Protein AF-A0A561E7D9-F1 (afdb_monomer)

Organism: NCBI:txid657409

Secondary structure (DSSP, 8-state):
-HHHHHHHHHHHHHHHHHHHHHHHHHHHHHHHTT-HHHHHHHHHHHHHHHHHHHHHHHHHHHHHHHHH--HHHHHHHHHHIIIIIHHHHTTTS------TT----HHHHHHHTT--HHHHHHHHHHHTHHHHHHHHHHHHHHHHHHHHHHH-

Mean predicted aligned error: 8.53 Å

Structure (mmCIF, N/CA/C/O backbone):
data_AF-A0A561E7D9-F1
#
_entry.id   AF-A0A561E7D9-F1
#
loop_
_atom_site.group_PDB
_atom_site.id
_atom_site.type_symbol
_atom_site.label_atom_id
_atom_site.label_alt_id
_atom_site.label_comp_id
_atom_site.label_asym_id
_atom_site.label_entity_id
_atom_site.label_seq_id
_atom_site.pdbx_PDB_ins_code
_atom_site.Cartn_x
_atom_site.Cartn_y
_atom_site.Cartn_z
_atom_site.occupancy
_atom_site.B_iso_or_equiv
_atom_site.auth_seq_id
_atom_site.auth_comp_id
_atom_site.auth_asym_id
_atom_site.auth_atom_id
_atom_site.pdbx_PDB_model_num
ATOM 1 N N . MET A 1 1 ? 13.854 -24.359 -15.416 1.00 62.78 1 MET A N 1
ATOM 2 C CA . MET A 1 1 ? 14.518 -23.421 -14.476 1.00 62.78 1 MET A CA 1
ATOM 3 C C . MET A 1 1 ? 13.699 -22.150 -14.222 1.00 62.78 1 MET A C 1
ATOM 5 O O . MET A 1 1 ? 13.424 -21.857 -13.067 1.00 62.78 1 MET A O 1
ATOM 9 N N . LEU A 1 2 ? 13.223 -21.450 -15.263 1.00 64.12 2 LEU A N 1
ATOM 10 C CA . LEU A 1 2 ? 12.367 -20.252 -15.142 1.00 64.12 2 LEU A CA 1
ATOM 11 C C . LEU A 1 2 ? 11.085 -20.460 -14.314 1.00 64.12 2 LEU A C 1
ATOM 13 O O . LEU A 1 2 ? 10.804 -19.670 -13.421 1.00 64.12 2 LEU A O 1
ATOM 17 N N . ILE A 1 3 ? 10.348 -21.552 -14.543 1.00 70.44 3 ILE A N 1
ATOM 18 C CA . ILE A 1 3 ? 9.112 -21.855 -13.794 1.00 70.44 3 ILE A CA 1
ATOM 19 C C . ILE A 1 3 ? 9.394 -22.005 -12.290 1.00 70.44 3 ILE A C 1
ATOM 21 O O . ILE A 1 3 ? 8.664 -21.459 -11.470 1.00 70.44 3 ILE A O 1
ATOM 25 N N . ALA A 1 4 ? 10.486 -22.680 -11.917 1.00 71.00 4 ALA A N 1
ATOM 26 C CA . ALA A 1 4 ? 10.872 -22.856 -10.518 1.00 71.00 4 ALA A CA 1
ATOM 27 C C . ALA A 1 4 ? 11.237 -21.520 -9.846 1.00 71.00 4 ALA A C 1
ATOM 29 O O . ALA A 1 4 ? 10.838 -21.286 -8.709 1.00 71.00 4 ALA A O 1
ATOM 30 N N . LEU A 1 5 ? 11.921 -20.620 -10.562 1.00 69.25 5 LEU A N 1
ATOM 31 C CA . LEU A 1 5 ? 12.227 -19.268 -10.081 1.00 69.25 5 LEU A CA 1
ATOM 32 C C . LEU A 1 5 ? 10.964 -18.415 -9.906 1.00 69.25 5 LEU A C 1
ATOM 34 O O . LEU A 1 5 ? 10.828 -17.729 -8.896 1.00 69.25 5 LEU A O 1
ATOM 38 N N . VAL A 1 6 ? 10.014 -18.494 -10.842 1.00 68.31 6 VAL A N 1
ATOM 39 C CA . VAL A 1 6 ? 8.726 -17.788 -10.743 1.00 68.31 6 VAL A CA 1
ATOM 40 C C . VAL A 1 6 ? 7.910 -18.308 -9.559 1.00 68.31 6 VAL A C 1
ATOM 42 O O . VAL A 1 6 ? 7.394 -17.515 -8.774 1.00 68.31 6 VAL A O 1
ATOM 45 N N . VAL A 1 7 ? 7.830 -19.629 -9.382 1.00 71.56 7 VAL A N 1
ATOM 46 C CA . VAL A 1 7 ? 7.114 -20.251 -8.258 1.00 71.56 7 VAL A CA 1
ATOM 47 C C . VAL A 1 7 ? 7.778 -19.904 -6.924 1.00 71.56 7 VAL A C 1
ATOM 49 O O . VAL A 1 7 ? 7.082 -19.517 -5.986 1.00 71.56 7 VAL A O 1
ATOM 52 N N . ALA A 1 8 ? 9.109 -19.970 -6.836 1.00 69.00 8 ALA A N 1
ATOM 53 C CA . ALA A 1 8 ? 9.853 -19.595 -5.636 1.00 69.00 8 ALA A CA 1
ATOM 54 C C . ALA A 1 8 ? 9.688 -18.103 -5.303 1.00 69.00 8 ALA A C 1
ATOM 56 O O . ALA A 1 8 ? 9.422 -17.756 -4.152 1.00 69.00 8 ALA A O 1
ATOM 57 N N . GLY A 1 9 ? 9.762 -17.225 -6.308 1.00 68.69 9 GLY A N 1
ATOM 58 C CA . GLY A 1 9 ? 9.524 -15.791 -6.153 1.00 68.69 9 GLY A CA 1
ATOM 59 C C . GLY A 1 9 ? 8.099 -15.485 -5.694 1.00 68.69 9 GLY A C 1
ATOM 60 O O . GLY A 1 9 ? 7.904 -14.714 -4.755 1.00 68.69 9 GLY A O 1
ATOM 61 N N . ALA A 1 10 ? 7.097 -16.147 -6.278 1.00 68.25 10 ALA A N 1
ATOM 62 C CA . ALA A 1 10 ? 5.700 -16.005 -5.877 1.00 68.25 10 ALA A CA 1
ATOM 63 C C . ALA A 1 10 ? 5.453 -16.510 -4.445 1.00 68.25 10 ALA A C 1
ATOM 65 O O . ALA A 1 10 ? 4.771 -15.844 -3.662 1.00 68.25 10 ALA A O 1
ATOM 66 N N . ALA A 1 11 ? 6.036 -17.654 -4.073 1.00 71.31 11 ALA A N 1
ATOM 67 C CA . ALA A 1 11 ? 5.939 -18.214 -2.728 1.00 71.31 11 ALA A CA 1
ATOM 68 C C . ALA A 1 11 ? 6.624 -17.316 -1.686 1.00 71.31 11 ALA A C 1
ATOM 70 O O . ALA A 1 11 ? 6.051 -17.053 -0.623 1.00 71.31 11 ALA A O 1
ATOM 71 N N . TRP A 1 12 ? 7.808 -16.786 -2.004 1.00 74.75 12 TRP A N 1
ATOM 72 C CA . TRP A 1 12 ? 8.525 -15.843 -1.150 1.00 74.75 12 TRP A CA 1
ATOM 73 C C . TRP A 1 12 ? 7.754 -14.532 -0.991 1.00 74.75 12 TRP A C 1
ATOM 75 O O . TRP A 1 12 ? 7.529 -14.093 0.136 1.00 74.75 12 TRP A O 1
ATOM 85 N N . ALA A 1 13 ? 7.258 -13.950 -2.087 1.00 65.88 13 ALA A N 1
ATOM 86 C CA . ALA A 1 13 ? 6.438 -12.741 -2.057 1.00 65.88 13 ALA A CA 1
ATOM 87 C C . ALA A 1 13 ? 5.163 -12.952 -1.228 1.00 65.88 13 ALA A C 1
ATOM 89 O O . ALA A 1 13 ? 4.776 -12.098 -0.428 1.00 65.88 13 ALA A O 1
ATOM 90 N N . TRP A 1 14 ? 4.529 -14.121 -1.347 1.00 73.56 14 TRP A N 1
ATOM 91 C CA . TRP A 1 14 ? 3.369 -14.485 -0.540 1.00 73.56 14 TRP A CA 1
ATOM 92 C C . TRP A 1 14 ? 3.700 -14.625 0.952 1.00 73.56 14 TRP A C 1
ATOM 94 O O . TRP A 1 14 ? 2.951 -14.131 1.806 1.00 73.56 14 TRP A O 1
ATOM 104 N N . TRP A 1 15 ? 4.824 -15.258 1.283 1.00 74.81 15 TRP A N 1
ATOM 105 C CA . TRP A 1 15 ? 5.297 -15.398 2.658 1.00 74.81 15 TRP A CA 1
ATOM 106 C C . TRP A 1 15 ? 5.670 -14.044 3.279 1.00 74.81 15 TRP A C 1
ATOM 108 O O . TRP A 1 15 ? 5.186 -13.708 4.367 1.00 74.81 15 TRP A O 1
ATOM 118 N N . ALA A 1 16 ? 6.454 -13.232 2.567 1.00 67.81 16 ALA A N 1
ATOM 119 C CA . ALA A 1 16 ? 6.852 -11.888 2.976 1.00 67.81 16 ALA A CA 1
ATOM 120 C C . ALA A 1 16 ? 5.616 -11.008 3.204 1.00 67.81 16 ALA A C 1
ATOM 122 O O . ALA A 1 16 ? 5.483 -10.378 4.258 1.00 67.81 16 ALA A O 1
ATOM 123 N N . ARG A 1 17 ? 4.637 -11.081 2.293 1.00 71.44 17 ARG A N 1
ATOM 124 C CA . ARG A 1 17 ? 3.331 -10.427 2.426 1.00 71.44 17 ARG A CA 1
ATOM 125 C C . ARG A 1 17 ? 2.599 -10.854 3.694 1.00 71.44 17 ARG A C 1
ATOM 127 O O . ARG A 1 17 ? 2.135 -9.994 4.441 1.00 71.44 17 ARG A O 1
ATOM 134 N N . ARG A 1 18 ? 2.492 -12.158 3.981 1.00 71.44 18 ARG A N 1
ATOM 135 C CA . ARG A 1 18 ? 1.834 -12.647 5.211 1.00 71.44 18 ARG A CA 1
ATOM 136 C C . ARG A 1 18 ? 2.516 -12.117 6.474 1.00 71.44 18 ARG A C 1
ATOM 138 O O . ARG A 1 18 ? 1.828 -11.756 7.432 1.00 71.44 18 ARG A O 1
ATOM 145 N N . ARG A 1 19 ? 3.850 -12.062 6.487 1.00 75.25 19 ARG A N 1
ATOM 146 C CA . ARG A 1 19 ? 4.632 -11.580 7.634 1.00 75.25 19 ARG A CA 1
ATOM 147 C C . ARG A 1 19 ? 4.483 -10.070 7.832 1.00 75.25 19 ARG A C 1
ATOM 149 O O . ARG A 1 19 ? 4.253 -9.631 8.960 1.00 75.25 19 ARG A O 1
ATOM 156 N N . MET A 1 20 ? 4.551 -9.293 6.751 1.00 74.88 20 MET A N 1
ATOM 157 C CA . MET A 1 20 ? 4.339 -7.843 6.773 1.00 74.88 20 MET A CA 1
ATOM 158 C C . MET A 1 20 ? 2.925 -7.487 7.230 1.00 74.88 20 MET A C 1
ATOM 160 O O . MET A 1 20 ? 2.779 -6.655 8.118 1.00 74.88 20 MET A O 1
ATOM 164 N N . GLN A 1 21 ? 1.900 -8.185 6.728 1.00 73.81 21 GLN A N 1
ATOM 165 C CA . GLN A 1 21 ? 0.506 -7.964 7.123 1.00 73.81 21 GLN A CA 1
ATOM 166 C C . GLN A 1 21 ? 0.300 -8.066 8.635 1.00 73.81 21 GLN A C 1
ATOM 168 O O . GLN A 1 21 ? -0.292 -7.174 9.237 1.00 73.81 21 GLN A O 1
ATOM 173 N N . LYS A 1 22 ? 0.810 -9.128 9.271 1.00 74.94 22 LYS A N 1
ATOM 174 C CA . LYS A 1 22 ? 0.682 -9.296 10.727 1.00 74.94 22 LYS A CA 1
ATOM 175 C C . LYS A 1 22 ? 1.391 -8.180 11.495 1.00 74.94 22 LYS A C 1
ATOM 177 O O . LYS A 1 22 ? 0.812 -7.615 12.416 1.00 74.94 22 LYS A O 1
ATOM 182 N N . ARG A 1 23 ? 2.628 -7.848 11.106 1.00 81.81 23 ARG A N 1
ATOM 183 C CA . ARG A 1 23 ? 3.425 -6.799 11.766 1.00 81.81 23 ARG A CA 1
ATOM 184 C C . ARG A 1 23 ? 2.787 -5.421 11.622 1.00 81.81 23 ARG A C 1
ATOM 186 O O . ARG A 1 23 ? 2.707 -4.695 12.605 1.00 81.81 23 ARG A O 1
ATOM 193 N N . GLN A 1 24 ? 2.310 -5.091 10.426 1.00 79.56 24 GLN A N 1
ATOM 194 C CA . GLN A 1 24 ? 1.673 -3.815 10.132 1.00 79.56 24 GLN A CA 1
ATOM 195 C C . GLN A 1 24 ? 0.351 -3.668 10.884 1.00 79.56 24 GLN A C 1
ATOM 197 O O . GLN A 1 24 ? 0.132 -2.637 11.505 1.00 79.56 24 GLN A O 1
ATOM 202 N N . LEU A 1 25 ? -0.502 -4.697 10.888 1.00 78.50 25 LEU A N 1
ATOM 203 C CA . LEU A 1 25 ? -1.751 -4.674 11.652 1.00 78.50 25 LEU A CA 1
ATOM 204 C C . LEU A 1 25 ? -1.477 -4.523 13.152 1.00 78.50 25 LEU A C 1
ATOM 206 O O . LEU A 1 25 ? -2.062 -3.657 13.790 1.00 78.50 25 LEU A O 1
ATOM 210 N N . ALA A 1 26 ? -0.533 -5.290 13.702 1.00 83.06 26 ALA A N 1
ATOM 211 C CA . ALA A 1 26 ? -0.148 -5.172 15.106 1.00 83.06 26 ALA A CA 1
ATOM 212 C C . ALA A 1 26 ? 0.467 -3.803 15.442 1.00 83.06 26 ALA A C 1
ATOM 214 O O . ALA A 1 26 ? 0.303 -3.306 16.554 1.00 83.06 26 ALA A O 1
ATOM 215 N N . TRP A 1 27 ? 1.204 -3.189 14.514 1.00 86.31 27 TRP A N 1
ATOM 216 C CA . TRP A 1 27 ? 1.724 -1.834 14.685 1.00 86.31 27 TRP A CA 1
ATOM 217 C C . TRP A 1 27 ? 0.603 -0.792 14.632 1.00 86.31 27 TRP A C 1
ATOM 219 O O . TRP A 1 27 ? 0.523 0.027 15.537 1.00 86.31 27 TRP A O 1
ATOM 229 N N . LEU A 1 28 ? -0.307 -0.869 13.653 1.00 82.69 28 LEU A N 1
ATOM 230 C CA . LEU A 1 28 ? -1.452 0.040 13.524 1.00 82.69 28 LEU A CA 1
ATOM 231 C C . LEU A 1 28 ? -2.367 -0.022 14.748 1.00 82.69 28 LEU A C 1
ATOM 233 O O . LEU A 1 28 ? -2.769 1.018 15.254 1.00 82.69 28 LEU A O 1
ATOM 237 N N . VAL A 1 29 ? -2.658 -1.224 15.251 1.00 83.88 29 VAL A N 1
ATOM 238 C CA . VAL A 1 29 ? -3.477 -1.414 16.457 1.00 83.88 29 VAL A CA 1
ATOM 239 C C . VAL A 1 29 ? -2.786 -0.817 17.686 1.00 83.88 29 VAL A C 1
ATOM 241 O O . VAL A 1 29 ? -3.412 -0.068 18.431 1.00 83.88 29 VAL A O 1
ATOM 244 N N . ARG A 1 30 ? -1.481 -1.064 17.869 1.00 87.25 30 ARG A N 1
ATOM 245 C CA . ARG A 1 30 ? -0.711 -0.469 18.976 1.00 87.25 30 ARG A CA 1
ATOM 246 C C . ARG A 1 30 ? -0.624 1.054 18.877 1.00 87.25 30 ARG A C 1
ATOM 248 O O . ARG A 1 30 ? -0.789 1.732 19.883 1.00 87.25 30 ARG A O 1
ATOM 255 N N . ALA A 1 31 ? -0.396 1.587 17.680 1.00 85.69 31 ALA A N 1
ATOM 256 C CA . ALA A 1 31 ? -0.272 3.021 17.443 1.00 85.69 31 ALA A CA 1
ATOM 257 C C . ALA A 1 31 ? -1.622 3.753 17.581 1.00 85.69 31 ALA A C 1
ATOM 259 O O . ALA A 1 31 ? -1.670 4.884 18.062 1.00 85.69 31 ALA A O 1
ATOM 260 N N . ALA A 1 32 ? -2.730 3.103 17.207 1.00 84.12 32 ALA A N 1
ATOM 261 C CA . ALA A 1 32 ? -4.081 3.620 17.413 1.00 84.12 32 ALA A CA 1
ATOM 262 C C . ALA A 1 32 ? -4.479 3.652 18.900 1.00 84.12 32 ALA A C 1
ATOM 264 O O . ALA A 1 32 ? -5.204 4.556 19.333 1.00 84.12 32 ALA A O 1
ATOM 265 N N . GLY A 1 33 ? -4.012 2.669 19.679 1.00 85.69 33 GLY A N 1
ATOM 266 C CA . GLY A 1 33 ? -4.412 2.477 21.069 1.00 85.69 33 GLY A CA 1
ATOM 267 C C . GLY A 1 33 ? -5.922 2.249 21.181 1.00 85.69 33 GLY A C 1
ATOM 268 O O . GLY A 1 33 ? -6.498 1.454 20.441 1.00 85.69 33 GLY A O 1
ATOM 269 N N . ALA A 1 34 ? -6.580 2.980 22.085 1.00 84.31 34 ALA A N 1
ATOM 270 C CA . ALA A 1 34 ? -8.027 2.891 22.304 1.00 84.31 34 ALA A CA 1
ATOM 271 C C . ALA A 1 34 ? -8.865 3.890 21.476 1.00 84.31 34 ALA A C 1
ATOM 273 O O . ALA A 1 34 ? -10.079 3.953 21.661 1.00 84.31 34 ALA A O 1
ATOM 274 N N . SER A 1 35 ? -8.249 4.695 20.597 1.00 90.50 35 SER A N 1
ATOM 275 C CA . SER A 1 35 ? -8.932 5.786 19.887 1.00 90.50 35 SER A CA 1
ATOM 276 C C . SER A 1 35 ? -9.128 5.481 18.402 1.00 90.50 35 SER A C 1
ATOM 278 O O . SER A 1 35 ? -8.176 5.448 17.618 1.00 90.50 35 SER A O 1
ATOM 280 N N . ALA A 1 36 ? -10.392 5.353 17.992 1.00 87.12 36 ALA A N 1
ATOM 281 C CA . ALA A 1 36 ? -10.779 5.153 16.597 1.00 87.12 36 ALA A CA 1
ATOM 282 C C . ALA A 1 36 ? -10.291 6.291 15.678 1.00 87.12 36 ALA A C 1
ATOM 284 O O . ALA A 1 36 ? -9.804 6.040 14.574 1.00 87.12 36 ALA A O 1
ATOM 285 N N . ARG A 1 37 ? -10.339 7.545 16.156 1.00 88.38 37 ARG A N 1
ATOM 286 C CA . ARG A 1 37 ? -9.856 8.720 15.411 1.00 88.38 37 ARG A CA 1
ATOM 287 C C . ARG A 1 37 ? -8.349 8.653 15.160 1.00 88.38 37 ARG A C 1
ATOM 289 O O . ARG A 1 37 ? -7.921 8.878 14.030 1.00 88.38 37 ARG A O 1
ATOM 296 N N . ARG A 1 38 ? -7.547 8.302 16.176 1.00 86.75 38 ARG A N 1
ATOM 297 C CA . ARG A 1 38 ? -6.097 8.094 15.996 1.00 86.75 38 ARG A CA 1
ATOM 298 C C . ARG A 1 38 ? -5.816 6.965 15.014 1.00 86.75 38 ARG A C 1
ATOM 300 O O . ARG A 1 38 ? -4.988 7.149 14.128 1.00 86.75 38 ARG A O 1
ATOM 307 N N . GLY A 1 39 ? -6.531 5.844 15.121 1.00 83.94 39 GLY A N 1
ATOM 308 C CA . GLY A 1 39 ? -6.391 4.727 14.186 1.00 83.94 39 GLY A CA 1
ATOM 309 C C . GLY A 1 39 ? -6.642 5.130 12.734 1.00 83.94 39 GLY A C 1
ATOM 310 O O . GLY A 1 39 ? -5.839 4.799 11.861 1.00 83.94 39 GLY A O 1
ATOM 311 N N . ALA A 1 40 ? -7.695 5.910 12.475 1.00 86.12 40 ALA A N 1
ATOM 312 C CA . ALA A 1 40 ? -7.981 6.437 11.142 1.00 86.12 40 ALA A CA 1
ATOM 313 C C . ALA A 1 40 ? -6.872 7.373 10.626 1.00 86.12 40 ALA A C 1
ATOM 315 O O . ALA A 1 40 ? -6.401 7.193 9.504 1.00 86.12 40 ALA A O 1
ATOM 316 N N . ILE A 1 41 ? -6.414 8.326 11.448 1.00 89.38 41 ILE A N 1
ATOM 317 C CA . ILE A 1 41 ? -5.375 9.300 11.067 1.00 89.38 41 ILE A CA 1
ATOM 318 C C . ILE A 1 41 ? -4.048 8.598 10.763 1.00 89.38 41 ILE A C 1
ATOM 320 O O . ILE A 1 41 ? -3.471 8.816 9.704 1.00 89.38 41 ILE A O 1
ATOM 324 N N . ILE A 1 42 ? -3.581 7.719 11.652 1.00 88.69 42 ILE A N 1
ATOM 325 C CA . ILE A 1 42 ? -2.304 7.005 11.485 1.00 88.69 42 ILE A CA 1
ATOM 326 C C . ILE A 1 42 ? -2.347 6.115 10.240 1.00 88.69 42 ILE A C 1
ATOM 328 O O . ILE A 1 42 ? -1.377 6.037 9.483 1.00 88.69 42 ILE A O 1
ATOM 332 N N . THR A 1 43 ? -3.489 5.473 9.992 1.00 87.75 43 THR A N 1
ATOM 333 C CA . THR A 1 43 ? -3.702 4.677 8.781 1.00 87.75 43 THR A CA 1
ATOM 334 C C . THR A 1 43 ? -3.615 5.541 7.529 1.00 87.75 43 THR A C 1
ATOM 336 O O . THR A 1 43 ? -2.867 5.201 6.618 1.00 87.75 43 THR A O 1
ATOM 339 N N . ALA A 1 44 ? -4.328 6.669 7.495 1.00 87.56 44 ALA A N 1
ATOM 340 C CA . ALA A 1 44 ? -4.300 7.578 6.356 1.00 87.56 44 ALA A CA 1
ATOM 341 C C . ALA A 1 44 ? -2.893 8.145 6.121 1.00 87.56 44 ALA A C 1
ATOM 343 O O . ALA A 1 44 ? -2.397 8.083 5.004 1.00 87.56 44 ALA A O 1
ATOM 344 N N . MET A 1 45 ? -2.211 8.621 7.167 1.00 88.88 45 MET A N 1
ATOM 345 C CA . MET A 1 45 ? -0.857 9.172 7.052 1.00 88.88 45 MET A CA 1
ATOM 346 C C . MET A 1 45 ? 0.150 8.135 6.554 1.00 88.88 45 MET A C 1
ATOM 348 O O . MET A 1 45 ? 0.911 8.420 5.634 1.00 88.88 45 MET A O 1
ATOM 352 N N . SER A 1 46 ? 0.149 6.929 7.131 1.00 88.19 46 SER A N 1
ATOM 353 C CA . SER A 1 46 ? 1.088 5.873 6.730 1.00 88.19 46 SER A CA 1
ATOM 354 C C . SER A 1 46 ? 0.857 5.409 5.291 1.00 88.19 46 SER A C 1
ATO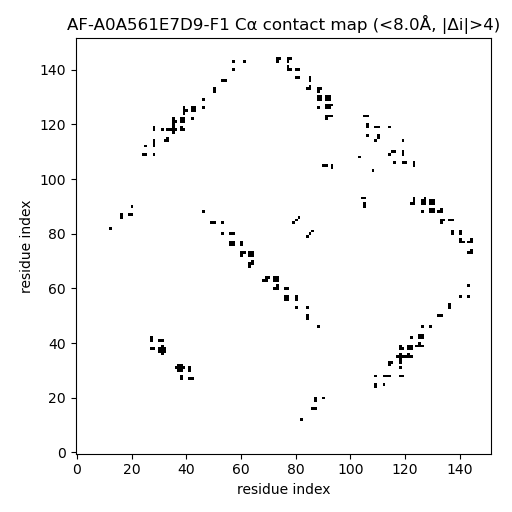M 356 O O . SER A 1 46 ? 1.818 5.244 4.541 1.00 88.19 46 SER A O 1
ATOM 358 N N . GLN A 1 47 ? -0.403 5.259 4.875 1.00 87.94 47 GLN A N 1
ATOM 359 C CA . GLN A 1 47 ? -0.747 4.879 3.506 1.00 87.94 47 GLN A CA 1
ATOM 360 C C . GLN A 1 47 ? -0.463 5.997 2.495 1.00 87.94 47 GLN A C 1
ATOM 362 O O . GLN A 1 47 ? 0.069 5.712 1.423 1.00 87.94 47 GLN A O 1
ATOM 367 N N . SER A 1 48 ? -0.736 7.260 2.837 1.00 88.44 48 SER A N 1
ATOM 368 C CA . SER A 1 48 ? -0.381 8.416 2.005 1.00 88.44 48 SER A CA 1
ATOM 369 C C . SER A 1 48 ? 1.127 8.552 1.840 1.00 88.44 48 SER A C 1
ATOM 371 O O . SER A 1 48 ? 1.599 8.744 0.724 1.00 88.44 48 SER A O 1
ATOM 373 N N . LEU A 1 49 ? 1.895 8.393 2.921 1.00 89.62 49 LEU A N 1
ATOM 374 C CA . LEU A 1 49 ? 3.355 8.426 2.864 1.00 89.62 49 LEU A CA 1
ATOM 375 C C . LEU A 1 49 ? 3.899 7.291 1.990 1.00 89.62 49 LEU A C 1
ATOM 377 O O . LEU A 1 49 ? 4.746 7.528 1.134 1.00 89.62 49 LEU A O 1
ATOM 381 N N . ALA A 1 50 ? 3.386 6.070 2.157 1.00 86.38 50 ALA A N 1
ATOM 382 C CA . ALA A 1 50 ? 3.783 4.939 1.325 1.00 86.38 50 ALA A CA 1
ATOM 383 C C . ALA A 1 50 ? 3.432 5.162 -0.157 1.00 86.38 50 ALA A C 1
ATOM 385 O O . ALA A 1 50 ? 4.240 4.844 -1.026 1.00 86.38 50 ALA A O 1
ATOM 386 N N . ALA A 1 51 ? 2.255 5.732 -0.443 1.00 86.75 51 ALA A N 1
ATOM 387 C CA . ALA A 1 51 ? 1.836 6.075 -1.801 1.00 86.75 51 ALA A CA 1
ATOM 388 C C . ALA A 1 51 ? 2.760 7.129 -2.417 1.00 86.75 51 ALA A C 1
ATOM 390 O O . ALA A 1 51 ? 3.222 6.961 -3.542 1.00 86.75 51 ALA A O 1
ATOM 391 N N . PHE A 1 52 ? 3.078 8.176 -1.656 1.00 91.69 52 PHE A N 1
ATOM 392 C CA . PHE A 1 52 ? 3.997 9.226 -2.073 1.00 91.69 52 PHE A CA 1
ATOM 393 C C . PHE A 1 52 ? 5.383 8.661 -2.398 1.00 91.69 52 PHE A C 1
ATOM 395 O O . PHE A 1 52 ? 5.900 8.903 -3.484 1.00 91.69 52 PHE A O 1
ATOM 402 N N . VAL A 1 53 ? 5.949 7.831 -1.514 1.00 89.06 53 VAL A N 1
ATOM 403 C CA . VAL A 1 53 ? 7.242 7.172 -1.760 1.00 89.06 53 VAL A CA 1
ATOM 404 C C . VAL A 1 53 ? 7.184 6.296 -3.013 1.00 89.06 53 VAL A C 1
ATOM 406 O O . VAL A 1 53 ? 8.099 6.351 -3.827 1.00 89.06 53 VAL A O 1
ATOM 409 N N . ALA A 1 54 ? 6.113 5.523 -3.213 1.00 86.69 54 ALA A N 1
ATOM 410 C CA . ALA A 1 54 ? 5.962 4.691 -4.406 1.00 86.69 54 ALA A CA 1
ATOM 411 C C . ALA A 1 54 ? 5.938 5.524 -5.699 1.00 86.69 54 ALA A C 1
ATOM 413 O O . ALA A 1 54 ? 6.605 5.167 -6.668 1.00 86.69 54 ALA A O 1
ATOM 414 N N . VAL A 1 55 ? 5.220 6.652 -5.702 1.00 89.44 55 VAL A N 1
ATOM 415 C CA . VAL A 1 55 ? 5.185 7.581 -6.841 1.00 89.44 55 VAL A CA 1
ATOM 416 C C . VAL A 1 55 ? 6.562 8.192 -7.093 1.00 89.44 55 VAL A C 1
ATOM 418 O O . VAL A 1 55 ? 7.003 8.206 -8.237 1.00 89.44 55 VAL A O 1
ATOM 421 N N . VAL A 1 56 ? 7.269 8.634 -6.048 1.00 90.06 56 VAL A N 1
ATOM 422 C CA . VAL A 1 56 ? 8.632 9.179 -6.170 1.00 90.06 56 VAL A CA 1
ATOM 423 C C . VAL A 1 56 ? 9.591 8.139 -6.746 1.00 90.06 56 VAL A C 1
ATOM 425 O O . VAL A 1 56 ? 10.362 8.460 -7.643 1.00 90.06 56 VAL A O 1
ATOM 428 N N . VAL A 1 57 ? 9.517 6.885 -6.292 1.00 88.81 57 VAL A N 1
ATOM 429 C CA . VAL A 1 57 ? 10.349 5.792 -6.819 1.00 88.81 57 VAL A CA 1
ATOM 430 C C . VAL A 1 57 ? 10.052 5.526 -8.296 1.00 88.81 57 VAL A C 1
ATOM 432 O O . VAL A 1 57 ? 10.986 5.366 -9.081 1.00 88.81 57 VAL A O 1
ATOM 435 N N . LEU A 1 58 ? 8.777 5.511 -8.700 1.00 86.69 58 LEU A N 1
ATOM 436 C CA . LEU A 1 58 ? 8.408 5.355 -10.110 1.00 86.69 58 LEU A CA 1
ATOM 437 C C . LEU A 1 58 ? 8.877 6.545 -10.955 1.00 86.69 58 LEU A C 1
ATOM 439 O O . LEU A 1 58 ? 9.488 6.334 -11.999 1.00 86.69 58 LEU A O 1
ATOM 443 N N . ALA A 1 59 ? 8.665 7.778 -10.495 1.00 87.25 59 ALA A N 1
ATOM 444 C CA . ALA A 1 59 ? 9.124 8.980 -11.188 1.00 87.25 59 ALA A CA 1
ATOM 445 C C . ALA A 1 59 ? 10.653 8.992 -11.342 1.00 87.25 59 ALA A C 1
ATOM 447 O O . ALA A 1 59 ? 11.165 9.240 -12.430 1.00 87.25 59 ALA A O 1
ATOM 448 N N . PHE A 1 60 ? 11.380 8.634 -10.281 1.00 86.00 60 PHE A N 1
ATOM 449 C CA . PHE A 1 60 ? 12.832 8.492 -10.312 1.00 86.00 60 PHE A CA 1
ATOM 450 C C . PHE A 1 60 ? 13.274 7.405 -11.296 1.00 86.00 60 PHE A C 1
ATOM 452 O O . PHE A 1 60 ? 14.236 7.602 -12.031 1.00 86.00 60 PHE A O 1
ATOM 459 N N . SER A 1 61 ? 12.548 6.284 -11.373 1.00 82.69 61 SER A N 1
ATOM 460 C CA . SER A 1 61 ? 12.861 5.211 -12.325 1.00 82.69 61 SER A CA 1
ATOM 461 C C . SER A 1 61 ? 12.757 5.660 -13.787 1.00 82.69 61 SER A C 1
ATOM 463 O O . SER A 1 61 ? 13.603 5.282 -14.593 1.00 82.69 61 SER A O 1
ATOM 465 N N . VAL A 1 62 ? 11.770 6.504 -14.108 1.00 82.94 62 VAL A N 1
ATOM 466 C CA . VAL A 1 62 ? 11.604 7.093 -15.446 1.00 82.94 62 VAL A CA 1
ATOM 467 C C . VAL A 1 62 ? 12.681 8.145 -15.705 1.00 82.94 62 VAL A C 1
ATOM 469 O O . VAL A 1 62 ? 13.310 8.137 -16.757 1.00 82.94 62 VAL A O 1
ATOM 472 N N . TRP A 1 63 ? 12.953 9.013 -14.727 1.00 84.81 63 TRP A N 1
ATOM 473 C CA . TRP A 1 63 ? 13.978 10.050 -14.850 1.00 84.81 63 TRP A CA 1
ATOM 474 C C . TRP A 1 63 ? 15.381 9.469 -15.080 1.00 84.81 63 TRP A C 1
ATOM 476 O O . TRP A 1 63 ? 16.108 9.951 -15.945 1.00 84.81 63 TRP A O 1
ATOM 486 N N . VAL A 1 64 ? 15.756 8.405 -14.360 1.00 80.56 64 VAL A N 1
ATOM 487 C CA . VAL A 1 64 ? 17.049 7.721 -14.548 1.00 80.56 64 VAL A CA 1
ATOM 488 C C . VAL A 1 64 ? 17.161 7.108 -15.946 1.00 80.56 64 VAL A C 1
ATOM 490 O O . VAL A 1 64 ? 18.231 7.157 -16.556 1.00 80.56 64 VAL A O 1
ATOM 493 N N . GLU A 1 65 ? 16.073 6.543 -16.474 1.00 78.69 65 GLU A N 1
ATOM 494 C CA . GLU A 1 65 ? 16.049 6.024 -17.841 1.00 78.69 65 GLU A CA 1
ATOM 495 C C . GLU A 1 65 ? 16.259 7.147 -18.862 1.00 78.69 65 GLU A C 1
ATOM 497 O O . GLU A 1 65 ? 17.146 7.031 -19.707 1.00 78.69 65 GLU A O 1
ATOM 502 N N . GLU A 1 66 ? 15.497 8.240 -18.774 1.00 79.19 66 GLU A N 1
ATOM 503 C CA . GLU A 1 66 ? 15.584 9.321 -19.761 1.00 79.19 66 GLU A CA 1
ATOM 504 C C . GLU A 1 66 ? 16.912 10.078 -19.694 1.00 79.19 66 GLU A C 1
ATOM 506 O O . GLU A 1 66 ? 17.515 10.362 -20.729 1.00 79.19 66 GLU A O 1
ATOM 511 N N . ALA A 1 67 ? 17.404 10.372 -18.488 1.00 79.88 67 ALA A N 1
ATOM 512 C CA . ALA A 1 67 ? 18.602 11.181 -18.315 1.00 79.88 67 ALA A CA 1
ATOM 513 C C . ALA A 1 67 ? 19.902 10.380 -18.501 1.00 79.88 67 ALA A C 1
ATOM 515 O O . ALA A 1 67 ? 20.887 10.929 -18.983 1.00 79.88 67 ALA A O 1
ATOM 516 N N . HIS A 1 68 ? 19.938 9.106 -18.087 1.00 77.31 68 HIS A N 1
ATOM 517 C CA . HIS A 1 68 ? 21.188 8.330 -18.006 1.00 77.31 68 HIS A CA 1
ATOM 518 C C . HIS A 1 68 ? 21.171 7.048 -18.855 1.00 77.31 68 HIS A C 1
ATOM 520 O O . HIS A 1 68 ? 22.167 6.328 -18.890 1.00 77.31 68 HIS A O 1
ATOM 526 N N . ARG A 1 69 ? 20.058 6.734 -19.541 1.00 69.81 69 ARG A N 1
ATOM 527 C CA . ARG A 1 69 ? 19.861 5.507 -20.345 1.00 69.81 69 ARG A CA 1
ATOM 528 C C . ARG A 1 69 ? 20.118 4.203 -19.576 1.00 69.81 69 ARG A C 1
ATOM 530 O O . ARG A 1 69 ? 20.371 3.158 -20.176 1.00 69.81 69 ARG A O 1
ATOM 537 N N . VAL A 1 70 ? 20.028 4.228 -18.242 1.00 73.88 70 VAL A N 1
ATOM 538 C CA . VAL A 1 70 ? 20.293 3.055 -17.393 1.00 73.88 70 VAL A CA 1
ATOM 539 C C . VAL A 1 70 ? 19.037 2.196 -17.281 1.00 73.88 70 VAL A C 1
ATOM 541 O O . VAL A 1 70 ? 18.325 2.186 -16.276 1.00 73.88 70 VAL A O 1
ATOM 544 N N . PHE A 1 71 ? 18.785 1.431 -18.337 1.00 66.62 71 PHE A N 1
ATOM 545 C CA . PHE A 1 71 ? 17.618 0.559 -18.463 1.00 66.62 71 PHE A CA 1
ATOM 546 C C . PHE A 1 71 ? 17.479 -0.465 -17.329 1.00 66.62 71 PHE A C 1
ATOM 548 O O . PHE A 1 71 ? 16.382 -0.789 -16.866 1.00 66.62 71 PHE A O 1
ATOM 555 N N . TRP A 1 72 ? 18.624 -0.941 -16.843 1.00 70.50 72 TRP A N 1
ATOM 556 C CA . TRP A 1 72 ? 18.722 -1.955 -15.802 1.00 70.50 72 TRP A CA 1
ATOM 557 C C . TRP A 1 72 ? 18.252 -1.483 -14.430 1.00 70.50 72 TRP A C 1
ATOM 559 O O . TRP A 1 72 ? 17.924 -2.329 -13.608 1.00 70.50 72 TRP A O 1
ATOM 569 N N . LEU A 1 73 ? 18.191 -0.172 -14.166 1.00 74.31 73 LEU A N 1
ATOM 570 C CA . LEU A 1 73 ? 17.761 0.346 -12.864 1.00 74.31 73 LEU A CA 1
ATOM 571 C C . LEU A 1 73 ? 16.237 0.489 -12.767 1.00 74.31 73 LEU A C 1
ATOM 573 O O . LEU A 1 73 ? 15.662 0.341 -11.689 1.00 74.31 73 LEU A O 1
ATOM 577 N N . ARG A 1 74 ? 15.562 0.702 -13.901 1.00 75.62 74 ARG A N 1
ATOM 578 C CA . ARG A 1 74 ? 14.106 0.867 -13.958 1.00 75.62 74 ARG A CA 1
ATOM 579 C C . ARG A 1 74 ? 13.355 -0.392 -13.548 1.00 75.62 74 ARG A C 1
ATOM 581 O O . ARG A 1 74 ? 12.435 -0.319 -12.736 1.00 75.62 74 ARG A O 1
ATOM 588 N N . MET A 1 75 ? 13.738 -1.547 -14.102 1.00 76.69 75 MET A N 1
ATOM 589 C CA . MET A 1 75 ? 13.055 -2.814 -13.821 1.00 76.69 75 MET A CA 1
ATOM 590 C C . MET A 1 75 ? 13.082 -3.177 -12.325 1.00 76.69 75 MET A C 1
ATOM 592 O O . MET A 1 75 ? 12.006 -3.408 -11.777 1.00 76.69 75 MET A O 1
ATOM 596 N N . PRO A 1 76 ? 14.233 -3.168 -11.623 1.00 82.38 76 PRO A N 1
ATOM 597 C CA . PRO A 1 76 ? 14.284 -3.393 -10.182 1.00 82.38 76 PRO A CA 1
ATOM 598 C C . PRO A 1 76 ? 13.411 -2.421 -9.391 1.00 82.38 76 PRO A C 1
ATOM 600 O O . PRO A 1 76 ? 12.716 -2.857 -8.479 1.00 82.38 76 PRO A O 1
ATOM 603 N N . LEU A 1 77 ? 13.395 -1.130 -9.745 1.00 81.25 77 LEU A N 1
ATOM 604 C CA . LEU A 1 77 ? 12.591 -0.123 -9.043 1.00 81.25 77 LEU A CA 1
ATOM 605 C C . LEU A 1 77 ? 11.085 -0.352 -9.238 1.00 81.25 77 LEU A C 1
ATOM 607 O O . LEU A 1 77 ? 10.335 -0.364 -8.261 1.00 81.25 77 LEU A O 1
ATOM 611 N N . ALA A 1 78 ? 10.639 -0.612 -10.468 1.00 79.94 78 ALA A N 1
ATOM 612 C CA . ALA A 1 78 ? 9.240 -0.919 -10.758 1.00 79.94 78 ALA A CA 1
ATOM 613 C C . ALA A 1 78 ? 8.797 -2.239 -10.099 1.00 79.94 78 ALA A C 1
ATOM 615 O O . ALA A 1 78 ? 7.737 -2.298 -9.471 1.00 79.94 78 ALA A O 1
ATOM 616 N N . VAL A 1 79 ? 9.635 -3.283 -10.156 1.00 82.06 79 VAL A N 1
ATOM 617 C CA . VAL A 1 79 ? 9.391 -4.559 -9.464 1.00 82.06 79 VAL A CA 1
ATOM 618 C C . VAL A 1 79 ? 9.322 -4.354 -7.955 1.00 82.06 79 VAL A C 1
ATOM 620 O O . VAL A 1 79 ? 8.456 -4.937 -7.309 1.00 82.06 79 VAL A O 1
ATOM 623 N N . LEU A 1 80 ? 10.176 -3.508 -7.380 1.00 83.06 80 LEU A N 1
ATOM 624 C CA . LEU A 1 80 ? 10.178 -3.212 -5.950 1.00 83.06 80 LEU A CA 1
ATOM 625 C C . LEU A 1 80 ? 8.883 -2.515 -5.516 1.00 83.06 80 LEU A C 1
ATOM 627 O O . LEU A 1 80 ? 8.290 -2.902 -4.507 1.00 83.06 80 LEU A O 1
ATOM 631 N N . VAL A 1 81 ? 8.381 -1.560 -6.303 1.00 83.38 81 VAL A N 1
ATOM 632 C CA . VAL A 1 81 ? 7.074 -0.928 -6.054 1.00 83.38 81 VAL A CA 1
ATOM 633 C C . VAL A 1 81 ? 5.946 -1.963 -6.125 1.00 83.38 81 VAL A C 1
ATOM 635 O O . VAL A 1 81 ? 5.115 -2.032 -5.215 1.00 83.38 81 VAL A O 1
ATOM 638 N N . ILE A 1 82 ? 5.942 -2.830 -7.141 1.00 79.81 82 ILE A N 1
ATOM 639 C CA . ILE A 1 82 ? 4.941 -3.89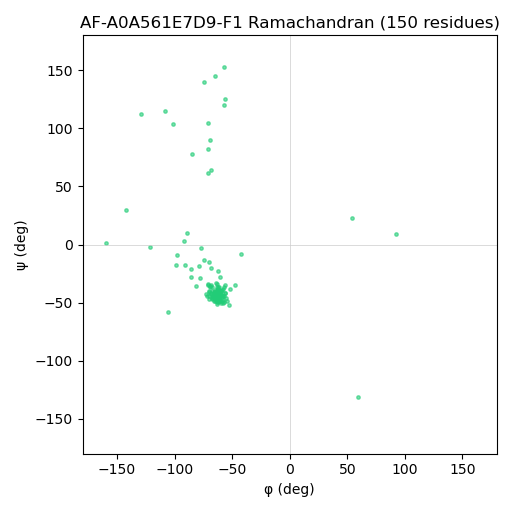9 -7.280 1.00 79.81 82 ILE A CA 1
ATOM 640 C C . ILE A 1 82 ? 5.029 -4.899 -6.119 1.00 79.81 82 ILE A C 1
ATOM 642 O O . ILE A 1 82 ? 4.005 -5.321 -5.589 1.00 79.81 82 ILE A O 1
ATOM 646 N N . ALA A 1 83 ? 6.232 -5.279 -5.699 1.00 76.12 83 ALA A N 1
ATOM 647 C CA . ALA A 1 83 ? 6.448 -6.303 -4.684 1.00 76.12 83 ALA A CA 1
ATOM 648 C C . ALA A 1 83 ? 6.199 -5.801 -3.255 1.00 76.12 83 ALA A C 1
ATOM 650 O O . ALA A 1 83 ? 5.831 -6.595 -2.390 1.00 76.12 83 ALA A O 1
ATOM 651 N N . ILE A 1 84 ? 6.393 -4.506 -2.990 1.00 80.31 84 ILE A N 1
ATOM 652 C CA . ILE A 1 84 ? 6.288 -3.936 -1.641 1.00 80.31 84 ILE A CA 1
ATOM 653 C C . ILE A 1 84 ? 5.001 -3.131 -1.485 1.00 80.31 84 ILE A C 1
ATOM 655 O O . ILE A 1 84 ? 4.176 -3.440 -0.620 1.00 80.31 84 ILE A O 1
ATOM 659 N N . TYR A 1 85 ? 4.806 -2.109 -2.318 1.00 80.44 85 TYR A N 1
ATOM 660 C CA . TYR A 1 85 ? 3.728 -1.146 -2.126 1.00 80.44 85 TYR A CA 1
ATOM 661 C C . TYR A 1 85 ? 2.354 -1.735 -2.455 1.00 80.44 85 TYR A C 1
ATOM 663 O O . TYR A 1 85 ? 1.408 -1.564 -1.687 1.00 80.44 85 TYR A O 1
ATOM 671 N N . VAL A 1 86 ? 2.225 -2.490 -3.546 1.00 73.75 86 VAL A N 1
ATOM 672 C CA . VAL A 1 86 ? 0.919 -3.040 -3.953 1.00 73.75 86 VAL A CA 1
ATOM 673 C C . VAL A 1 86 ? 0.361 -4.016 -2.903 1.00 73.75 86 VAL A C 1
ATOM 675 O O . VAL A 1 86 ? -0.802 -3.874 -2.509 1.00 73.75 86 VAL A O 1
ATOM 678 N N . PRO A 1 87 ? 1.152 -4.954 -2.338 1.00 71.44 87 PRO A N 1
ATOM 679 C CA . PRO A 1 87 ? 0.708 -5.769 -1.215 1.00 71.44 87 PRO A CA 1
ATOM 680 C C . PRO A 1 87 ? 0.366 -4.956 0.029 1.00 71.44 87 PRO A C 1
ATOM 682 O O . PRO A 1 87 ? -0.582 -5.339 0.716 1.00 71.44 87 PRO A O 1
ATOM 685 N N . TYR A 1 88 ? 1.116 -3.879 0.301 1.00 76.50 88 TYR A N 1
ATOM 686 C CA . TYR A 1 88 ? 0.921 -2.968 1.433 1.00 76.50 88 TYR A CA 1
ATOM 687 C C . TYR A 1 88 ? -0.412 -2.204 1.343 1.00 76.50 88 TYR A C 1
ATOM 689 O O . TYR A 1 88 ? -1.198 -2.198 2.295 1.00 76.50 88 TYR A O 1
ATOM 697 N N . ALA A 1 89 ? -0.723 -1.640 0.176 1.00 76.31 89 ALA A N 1
ATOM 698 C CA . ALA A 1 89 ? -2.002 -0.993 -0.110 1.00 76.31 89 ALA A CA 1
ATOM 699 C C . ALA A 1 89 ? -3.167 -2.002 -0.044 1.00 76.31 89 ALA A C 1
ATOM 701 O O . ALA A 1 89 ? -4.241 -1.722 0.493 1.00 76.31 89 ALA A O 1
ATOM 702 N N . ALA A 1 90 ? -2.928 -3.238 -0.493 1.00 70.19 90 ALA A N 1
ATOM 703 C CA . ALA A 1 90 ? -3.906 -4.322 -0.456 1.00 70.19 90 ALA A CA 1
ATOM 704 C C . ALA A 1 90 ? -4.100 -4.971 0.933 1.00 70.19 90 ALA A C 1
ATOM 706 O O . ALA A 1 90 ? -4.933 -5.871 1.063 1.00 70.19 90 ALA A O 1
ATOM 707 N N . VAL A 1 91 ? -3.351 -4.578 1.976 1.00 70.94 91 VAL A N 1
ATOM 708 C CA . VAL A 1 91 ? -3.520 -5.125 3.343 1.00 70.94 91 VAL A CA 1
ATOM 709 C C . VAL A 1 91 ? -4.851 -4.706 3.954 1.00 70.94 91 VAL A C 1
ATOM 711 O O . VAL A 1 91 ? -5.504 -5.510 4.620 1.00 70.94 91 VAL A O 1
ATOM 714 N N . LEU A 1 92 ? -5.236 -3.450 3.728 1.00 63.38 92 LEU A N 1
ATOM 715 C CA . LEU A 1 92 ? -6.450 -2.849 4.278 1.00 63.38 92 LEU A CA 1
ATOM 716 C C . LEU A 1 92 ? -7.612 -2.859 3.285 1.00 63.38 92 LEU A C 1
ATOM 718 O O . LEU A 1 92 ? -8.748 -2.578 3.669 1.00 63.38 92 LEU A O 1
ATOM 722 N N . ALA A 1 93 ? -7.344 -3.229 2.029 1.00 58.31 93 ALA A N 1
ATOM 723 C CA . ALA A 1 93 ? -8.383 -3.467 1.049 1.00 58.31 93 ALA A CA 1
ATOM 724 C C . ALA A 1 93 ? -9.357 -4.525 1.599 1.00 58.31 93 ALA A C 1
ATOM 726 O O . ALA A 1 93 ? -8.932 -5.629 1.970 1.00 58.31 93 ALA A O 1
ATOM 727 N N . PRO A 1 94 ? -10.667 -4.233 1.654 1.00 50.31 94 PRO A N 1
ATOM 728 C CA . PRO A 1 94 ? -11.666 -5.235 1.961 1.00 50.31 94 PRO A CA 1
ATOM 729 C C . PRO A 1 94 ? -11.753 -6.151 0.746 1.00 50.31 94 PRO A C 1
ATOM 731 O O . PRO A 1 94 ? -12.609 -5.976 -0.116 1.00 50.31 94 PRO A O 1
ATOM 734 N N . VAL A 1 95 ? -10.847 -7.121 0.639 1.00 47.56 95 VAL A N 1
ATOM 735 C CA . VAL A 1 95 ? -10.995 -8.157 -0.372 1.00 47.56 95 VAL A CA 1
ATOM 736 C C . VAL A 1 95 ? -12.196 -8.990 0.066 1.00 47.56 95 VAL A C 1
ATOM 738 O O . VAL A 1 95 ? -12.062 -9.938 0.842 1.00 47.56 95 VAL A O 1
ATOM 741 N N . ARG A 1 96 ? -13.392 -8.601 -0.393 1.00 40.09 96 ARG A N 1
ATOM 742 C CA . ARG A 1 96 ? -14.597 -9.431 -0.388 1.00 40.09 96 ARG A CA 1
ATOM 743 C C . ARG A 1 96 ? -14.366 -10.558 -1.392 1.00 40.09 96 ARG A C 1
ATOM 745 O O . ARG A 1 96 ? -15.019 -10.630 -2.424 1.00 40.09 96 ARG A O 1
ATOM 752 N N . VAL A 1 97 ? -13.387 -11.424 -1.128 1.00 36.97 97 VAL A N 1
ATOM 753 C CA . VAL A 1 97 ? -13.342 -12.704 -1.823 1.00 36.97 97 VAL A CA 1
ATOM 754 C C . VAL A 1 97 ? -14.504 -13.480 -1.232 1.00 36.97 97 VAL A C 1
ATOM 756 O O . VAL A 1 97 ? -14.442 -13.899 -0.076 1.00 36.97 97 VAL A O 1
ATOM 759 N N . ASN A 1 98 ? -15.582 -13.584 -2.000 1.00 34.66 98 ASN A N 1
ATOM 760 C CA . ASN A 1 98 ? -16.780 -14.335 -1.661 1.00 34.66 98 ASN A CA 1
ATOM 761 C C . ASN A 1 98 ? -16.453 -15.842 -1.733 1.00 34.66 98 ASN A C 1
ATOM 763 O O . ASN A 1 98 ? -16.951 -16.568 -2.582 1.00 34.66 98 ASN A O 1
ATOM 767 N N . VAL A 1 99 ? -15.508 -16.305 -0.905 1.00 39.09 99 VAL A N 1
ATOM 768 C CA . VAL A 1 99 ? -15.138 -17.719 -0.779 1.00 39.09 99 VAL A CA 1
ATOM 769 C C . VAL A 1 99 ? -15.821 -18.222 0.472 1.00 39.09 99 VAL A C 1
ATOM 771 O O . VAL A 1 99 ? -15.415 -17.909 1.592 1.00 39.09 99 VAL A O 1
ATOM 774 N N . LYS A 1 100 ? -16.886 -18.969 0.215 1.00 37.59 100 LYS A N 1
ATOM 775 C CA . LYS A 1 100 ? -18.030 -19.302 1.057 1.00 37.59 100 LYS A CA 1
ATOM 776 C C . LYS A 1 100 ? -17.812 -19.666 2.528 1.00 37.59 100 LYS A C 1
ATOM 778 O O . LYS A 1 100 ? -18.831 -19.765 3.176 1.00 37.59 100 LYS A O 1
ATOM 783 N N . ASN A 1 101 ? -16.608 -19.858 3.086 1.00 37.97 101 ASN A N 1
ATOM 784 C CA . ASN A 1 101 ? -16.488 -20.230 4.509 1.00 37.97 101 ASN A CA 1
ATOM 785 C C . ASN A 1 101 ? -15.147 -19.990 5.240 1.00 37.97 101 ASN A C 1
ATOM 787 O O . ASN A 1 101 ? -15.076 -20.317 6.419 1.00 37.97 101 ASN A O 1
ATOM 791 N N . LEU A 1 102 ? -14.076 -19.428 4.649 1.00 42.62 102 LEU A N 1
ATOM 792 C CA . LEU A 1 102 ? -12.747 -19.552 5.302 1.00 42.62 102 LEU A CA 1
ATOM 793 C C . LEU A 1 102 ? -11.772 -18.358 5.245 1.00 42.62 102 LEU A C 1
ATOM 795 O O . LEU A 1 102 ? -10.555 -18.547 5.315 1.00 42.62 102 LEU A O 1
ATOM 799 N N . ARG A 1 103 ? -12.239 -17.102 5.182 1.00 47.97 103 ARG A N 1
ATOM 800 C CA . ARG A 1 103 ? -11.332 -15.941 5.323 1.00 47.97 103 ARG A CA 1
ATOM 801 C C . ARG A 1 103 ? -11.806 -14.920 6.352 1.00 47.97 103 ARG A C 1
ATOM 803 O O . ARG A 1 103 ? -12.765 -14.191 6.139 1.00 47.97 103 ARG A O 1
ATOM 810 N N . ARG A 1 104 ? -11.050 -14.821 7.454 1.00 55.75 104 ARG A N 1
ATOM 811 C CA . ARG A 1 104 ? -11.175 -13.764 8.469 1.00 55.75 104 ARG A CA 1
ATOM 812 C C . ARG A 1 104 ? -10.995 -12.394 7.806 1.00 55.75 104 ARG A C 1
ATOM 814 O O . ARG A 1 104 ? -9.930 -12.136 7.221 1.00 55.75 104 ARG A O 1
ATOM 821 N N . THR A 1 105 ? -12.022 -11.546 7.899 1.00 64.31 105 THR A N 1
ATOM 822 C CA . THR A 1 105 ? -11.984 -10.152 7.437 1.00 64.31 105 THR A CA 1
ATOM 823 C C . THR A 1 105 ? -10.836 -9.403 8.127 1.00 64.31 105 THR A C 1
ATOM 825 O O . THR A 1 105 ? -10.441 -9.783 9.235 1.00 64.31 105 THR A O 1
ATOM 828 N N . PRO A 1 106 ? -10.258 -8.357 7.505 1.00 63.53 106 PRO A N 1
ATOM 829 C CA . PRO A 1 106 ? -9.207 -7.551 8.133 1.00 63.53 106 PRO A CA 1
ATOM 830 C C . PRO A 1 106 ? -9.618 -7.056 9.525 1.00 63.53 106 PRO A C 1
ATOM 832 O O . PRO A 1 106 ? -8.824 -7.121 10.457 1.00 63.53 106 PRO A O 1
ATOM 835 N N . GLN A 1 107 ? -10.894 -6.689 9.680 1.00 67.44 107 GLN A N 1
ATOM 836 C CA . GLN A 1 107 ? -11.500 -6.280 10.948 1.00 67.44 107 GLN A CA 1
ATOM 837 C C . GLN A 1 107 ? -11.428 -7.393 11.998 1.00 67.44 107 GLN A C 1
ATOM 8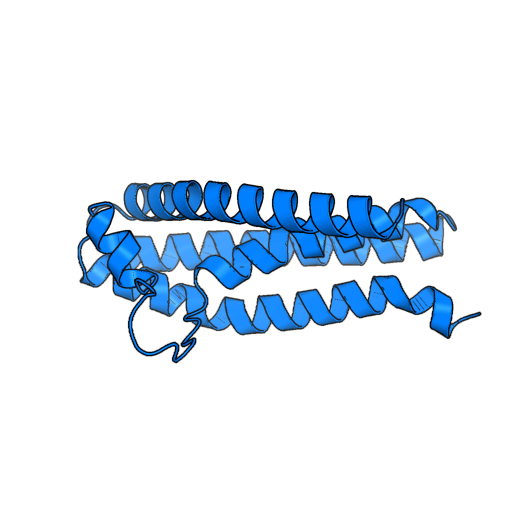39 O O . GLN A 1 107 ? -10.932 -7.169 13.096 1.00 67.44 107 GLN A O 1
ATOM 844 N N . ARG A 1 108 ? -11.823 -8.626 11.644 1.00 69.44 108 ARG A N 1
ATOM 845 C CA . ARG A 1 108 ? -11.769 -9.776 12.560 1.00 69.44 108 ARG A CA 1
ATOM 846 C C . ARG A 1 108 ? -10.338 -10.093 13.004 1.00 69.44 108 ARG A C 1
ATOM 848 O O . ARG A 1 108 ? -10.130 -10.410 14.165 1.00 69.44 108 ARG A O 1
ATOM 855 N N . ARG A 1 109 ? -9.340 -9.933 12.123 1.00 70.94 109 ARG A N 1
ATOM 856 C CA . ARG A 1 109 ? -7.918 -10.104 12.492 1.00 70.94 109 ARG A CA 1
ATOM 857 C C . ARG A 1 109 ? -7.409 -9.009 13.426 1.00 70.94 109 ARG A C 1
ATOM 859 O O . ARG A 1 109 ? -6.574 -9.295 14.278 1.00 70.94 109 ARG A O 1
ATOM 866 N N . MET A 1 110 ? -7.872 -7.770 13.257 1.00 70.44 110 MET A N 1
ATOM 867 C CA . MET A 1 110 ? -7.521 -6.666 14.157 1.00 70.44 110 MET A CA 1
ATOM 868 C C . MET A 1 110 ? -8.140 -6.876 15.542 1.00 70.44 110 MET A C 1
ATOM 870 O O . MET A 1 110 ? -7.437 -6.723 16.536 1.00 70.44 110 MET A O 1
ATOM 874 N N . VAL A 1 111 ? -9.404 -7.310 15.606 1.00 75.56 111 VAL A N 1
ATOM 875 C CA . VAL A 1 111 ? -10.085 -7.651 16.868 1.00 75.56 111 VAL A CA 1
ATOM 876 C C . VAL A 1 111 ? -9.393 -8.818 17.579 1.00 75.56 111 VAL A C 1
ATOM 878 O O . VAL A 1 111 ? -9.091 -8.721 18.762 1.00 75.56 111 VAL A O 1
ATOM 881 N N . GLU A 1 112 ? -9.026 -9.878 16.852 1.00 76.38 112 GLU A N 1
ATOM 882 C CA . GLU A 1 112 ? -8.218 -10.990 17.390 1.00 76.38 112 GLU A CA 1
ATOM 883 C C . GLU A 1 112 ? -6.820 -10.556 17.866 1.00 76.38 112 GLU A C 1
ATOM 885 O O . GLU A 1 112 ? -6.211 -11.230 18.690 1.00 76.38 112 GLU A O 1
ATOM 890 N N . SER A 1 113 ? -6.306 -9.432 1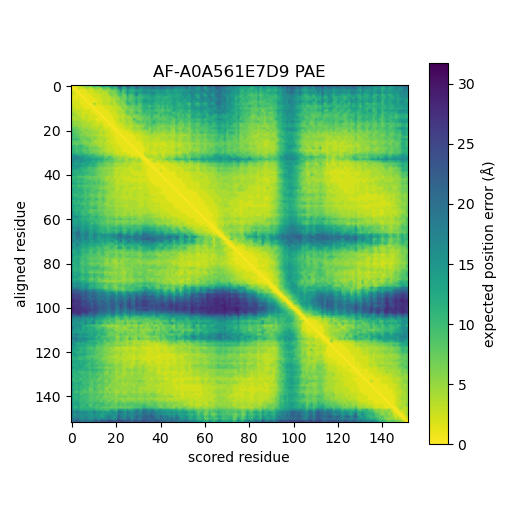7.358 1.00 69.06 113 SER A N 1
ATOM 891 C CA . SER A 1 113 ? -5.029 -8.841 17.781 1.00 69.06 113 SER A CA 1
ATOM 892 C C . SER A 1 113 ? -5.188 -7.852 18.947 1.00 69.06 113 SER A C 1
ATOM 894 O O . SER A 1 113 ? -4.238 -7.137 19.262 1.00 69.06 113 SER A O 1
ATOM 896 N N . GLY A 1 114 ? -6.373 -7.784 19.566 1.00 76.25 114 GLY A N 1
ATOM 897 C CA . GLY A 1 114 ? -6.661 -6.936 20.725 1.00 76.25 114 GLY A CA 1
ATOM 898 C C . GLY A 1 114 ? -7.215 -5.546 20.399 1.00 76.25 114 GLY A C 1
ATOM 899 O O . GLY A 1 114 ? -7.329 -4.716 21.298 1.00 76.25 114 GLY A O 1
ATOM 900 N N . ALA A 1 115 ? -7.565 -5.254 19.141 1.00 74.62 115 ALA A N 1
ATOM 901 C CA . ALA A 1 115 ? -8.209 -3.987 18.800 1.00 74.62 115 ALA A CA 1
ATOM 902 C C . ALA A 1 115 ? -9.677 -3.974 19.240 1.00 74.62 115 ALA A C 1
ATOM 904 O O . ALA A 1 115 ? -10.408 -4.945 19.029 1.00 74.62 115 ALA A O 1
ATOM 905 N N . ARG A 1 116 ? -10.149 -2.837 19.761 1.00 83.38 116 ARG A N 1
ATOM 906 C CA . ARG A 1 116 ? -11.589 -2.628 19.937 1.00 83.38 116 ARG A CA 1
ATOM 907 C C . ARG A 1 116 ? -12.282 -2.596 18.554 1.00 83.38 116 ARG A C 1
ATOM 909 O O . ARG A 1 116 ? -11.670 -2.123 17.587 1.00 83.38 116 ARG A O 1
ATOM 916 N N . PRO A 1 117 ? -13.523 -3.103 18.420 1.00 81.94 117 PRO A N 1
ATOM 917 C CA . PRO A 1 117 ? -14.206 -3.205 17.123 1.00 81.94 117 PRO A CA 1
ATOM 918 C C . PRO A 1 117 ? -14.344 -1.865 16.382 1.00 81.94 117 PRO A C 1
ATOM 920 O O . PRO A 1 117 ? -14.158 -1.800 15.169 1.00 81.94 117 PRO A O 1
ATOM 923 N N . ASP A 1 118 ? -14.580 -0.783 17.121 1.00 83.88 118 ASP A N 1
ATOM 924 C CA . ASP A 1 118 ? -14.659 0.596 16.631 1.00 83.88 118 A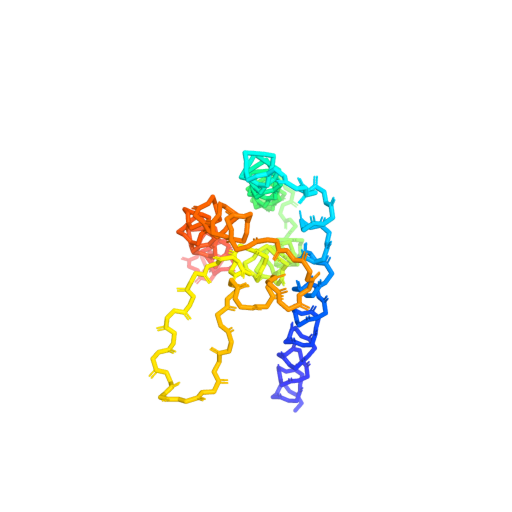SP A CA 1
ATOM 925 C C . ASP A 1 118 ? -13.335 1.089 16.021 1.00 83.88 118 ASP A C 1
ATOM 927 O O . ASP A 1 118 ? -13.329 1.723 14.962 1.00 83.88 118 ASP A O 1
ATOM 931 N N . VAL A 1 119 ? -12.201 0.752 16.644 1.00 82.06 119 VAL A N 1
ATOM 932 C CA . VAL A 1 119 ? -10.857 1.057 16.131 1.00 82.06 119 VAL A CA 1
ATOM 933 C C . VAL A 1 119 ? -10.574 0.262 14.857 1.00 82.06 119 VAL A C 1
ATOM 935 O O . VAL A 1 119 ? -10.092 0.826 13.872 1.00 82.06 119 VAL A O 1
ATOM 938 N N . ALA A 1 120 ? -10.914 -1.030 14.841 1.00 80.31 120 ALA A N 1
ATOM 939 C CA . ALA A 1 120 ? -10.738 -1.888 13.672 1.00 80.31 120 ALA A CA 1
ATOM 940 C C . ALA A 1 120 ? -11.548 -1.388 12.461 1.00 80.31 120 ALA A C 1
ATOM 942 O O . ALA A 1 120 ? -11.032 -1.336 11.342 1.00 80.31 120 ALA A O 1
ATOM 943 N N . ASP A 1 121 ? -12.791 -0.955 12.681 1.00 82.69 121 ASP A N 1
ATOM 944 C CA . ASP A 1 121 ? -13.639 -0.395 11.628 1.00 82.69 121 ASP A CA 1
ATOM 945 C C . ASP A 1 121 ? -13.178 0.983 11.151 1.00 82.69 121 ASP A C 1
ATOM 947 O O . ASP A 1 121 ? -13.311 1.301 9.965 1.00 82.69 121 ASP A O 1
ATOM 951 N N . ALA A 1 122 ? -12.633 1.814 12.039 1.00 81.56 122 ALA A N 1
ATOM 952 C CA . ALA A 1 122 ? -12.060 3.102 11.659 1.00 81.56 122 ALA A CA 1
ATOM 953 C C . ALA A 1 122 ? -10.806 2.933 10.787 1.00 81.56 122 ALA A C 1
ATOM 955 O O . ALA A 1 122 ? -10.701 3.569 9.738 1.00 81.56 122 ALA A O 1
ATOM 956 N N . ILE A 1 123 ? -9.903 2.019 11.162 1.00 82.69 123 ILE A N 1
ATOM 957 C CA . ILE A 1 123 ? -8.713 1.666 10.372 1.00 82.69 123 ILE A CA 1
ATOM 958 C C . ILE A 1 123 ? -9.126 1.093 9.008 1.00 82.69 123 ILE A C 1
ATOM 960 O O . ILE A 1 123 ? -8.618 1.520 7.971 1.00 82.69 123 ILE A O 1
ATOM 964 N N . ALA A 1 124 ? -10.083 0.160 8.981 1.00 82.00 124 ALA A N 1
ATOM 965 C CA . ALA A 1 124 ? -10.556 -0.440 7.736 1.00 82.00 124 ALA A CA 1
ATOM 966 C C . ALA A 1 124 ? -11.209 0.591 6.799 1.00 82.00 124 ALA A C 1
ATOM 968 O O . ALA A 1 124 ? -10.966 0.566 5.592 1.00 82.00 124 ALA A O 1
ATOM 969 N N . ARG A 1 125 ? -12.012 1.523 7.336 1.00 83.25 125 ARG A N 1
ATOM 970 C CA . ARG A 1 125 ? -12.612 2.613 6.549 1.00 83.25 125 ARG A CA 1
ATOM 971 C C . ARG A 1 125 ? -11.561 3.575 6.006 1.00 83.25 125 ARG A C 1
ATOM 973 O O . ARG A 1 125 ? -11.617 3.888 4.821 1.00 83.25 125 ARG A O 1
ATOM 980 N N . ALA A 1 126 ? -10.593 3.981 6.825 1.00 84.31 126 ALA A N 1
ATOM 981 C CA . ALA A 1 126 ? -9.505 4.862 6.400 1.00 84.31 126 ALA A CA 1
ATOM 982 C C . ALA A 1 126 ? -8.609 4.220 5.325 1.00 84.31 126 ALA A C 1
ATOM 984 O O . ALA A 1 126 ? -8.120 4.910 4.436 1.00 84.31 126 ALA A O 1
ATOM 985 N N . GLY A 1 127 ? -8.422 2.897 5.371 1.00 81.06 127 GLY A N 1
ATOM 986 C CA . GLY A 1 127 ? -7.617 2.158 4.396 1.00 81.06 127 GLY A CA 1
ATOM 987 C C . GLY A 1 127 ? -8.303 1.870 3.053 1.00 81.06 127 GLY A C 1
ATOM 988 O O . GLY A 1 127 ? -7.613 1.598 2.074 1.00 81.06 127 GLY A O 1
ATOM 989 N N . ARG A 1 128 ? -9.641 1.939 2.963 1.00 82.69 128 ARG A N 1
ATOM 990 C CA . ARG A 1 128 ? -10.401 1.642 1.728 1.00 82.69 128 ARG A CA 1
ATOM 991 C C . ARG A 1 128 ? -9.948 2.401 0.475 1.00 82.69 128 ARG A C 1
ATOM 993 O O . ARG A 1 128 ? -9.729 1.728 -0.533 1.00 82.69 128 ARG A O 1
ATOM 1000 N N . PRO A 1 129 ? -9.824 3.742 0.480 1.00 84.38 129 PRO A N 1
ATOM 1001 C CA . PRO A 1 129 ? -9.460 4.483 -0.731 1.00 84.38 129 PRO A CA 1
ATOM 1002 C C . PRO A 1 129 ? -8.086 4.074 -1.274 1.00 84.38 129 PRO A C 1
ATOM 1004 O O . PRO A 1 129 ? -7.867 4.076 -2.483 1.00 84.38 129 PRO A O 1
ATOM 1007 N N . PHE A 1 130 ? -7.181 3.619 -0.405 1.00 83.88 130 PHE A N 1
ATOM 1008 C CA . PHE A 1 130 ? -5.844 3.195 -0.810 1.00 83.88 130 PHE A CA 1
ATOM 1009 C C . PHE A 1 130 ? -5.821 1.892 -1.610 1.00 83.88 130 PHE A C 1
ATOM 1011 O O . PHE A 1 130 ? -4.834 1.626 -2.283 1.00 83.88 130 PHE A O 1
ATOM 1018 N N . ALA A 1 131 ? -6.903 1.108 -1.627 1.00 80.19 131 ALA A N 1
ATOM 1019 C CA . ALA A 1 131 ? -7.016 -0.025 -2.545 1.00 80.19 131 ALA A CA 1
ATOM 1020 C C . ALA A 1 131 ? -7.080 0.435 -4.015 1.00 80.19 131 ALA A C 1
ATOM 1022 O O . ALA A 1 131 ? -6.434 -0.160 -4.880 1.00 80.19 131 ALA A O 1
ATOM 1023 N N . LEU A 1 132 ? -7.822 1.516 -4.288 1.00 83.31 132 LEU A N 1
ATOM 1024 C CA . LEU A 1 132 ? -7.879 2.145 -5.611 1.00 83.31 132 LEU A CA 1
ATOM 1025 C C . LEU A 1 132 ? -6.530 2.774 -5.961 1.00 83.31 132 LEU A C 1
ATOM 1027 O O . LEU A 1 132 ? -5.996 2.496 -7.028 1.00 83.31 132 LEU A O 1
ATOM 1031 N N . ILE A 1 133 ? -5.936 3.531 -5.033 1.00 84.88 133 ILE A N 1
ATOM 1032 C CA . ILE A 1 133 ? -4.609 4.145 -5.223 1.00 84.88 133 ILE A CA 1
ATOM 1033 C C . ILE A 1 133 ? -3.547 3.069 -5.497 1.00 84.88 133 ILE A C 1
ATOM 1035 O O . ILE A 1 133 ? -2.776 3.184 -6.444 1.00 84.88 133 ILE A O 1
ATOM 1039 N N . GLY A 1 134 ? -3.558 1.978 -4.729 1.00 81.19 134 GLY A N 1
ATOM 1040 C CA . GLY A 1 134 ? -2.697 0.817 -4.941 1.00 81.19 134 GLY A CA 1
ATOM 1041 C C . GLY A 1 134 ? -2.862 0.189 -6.323 1.00 81.19 134 GLY A C 1
ATOM 1042 O O . GLY A 1 134 ? -1.873 -0.196 -6.939 1.00 81.19 134 GLY A O 1
ATOM 1043 N N . SER A 1 135 ? -4.095 0.131 -6.832 1.00 81.56 135 SER A N 1
ATOM 1044 C CA . SER A 1 135 ? -4.395 -0.386 -8.174 1.00 81.56 135 SER A CA 1
ATOM 1045 C C . SER A 1 135 ? -3.890 0.553 -9.275 1.00 81.56 135 SER A C 1
ATOM 1047 O O . SER A 1 135 ? -3.305 0.087 -10.248 1.00 81.56 135 SER A O 1
ATOM 1049 N N . LEU A 1 136 ? -4.050 1.870 -9.105 1.00 87.62 136 LEU A N 1
ATOM 1050 C CA . LEU A 1 136 ? -3.524 2.875 -10.035 1.00 87.62 136 LEU A CA 1
ATOM 1051 C C . LEU A 1 136 ? -1.992 2.856 -10.081 1.00 87.62 136 LEU A C 1
ATOM 1053 O O . LEU A 1 136 ? -1.409 2.870 -11.160 1.00 87.62 136 LEU A O 1
ATOM 1057 N N . ILE A 1 137 ? -1.336 2.760 -8.922 1.00 86.19 137 ILE A N 1
ATOM 1058 C CA . ILE A 1 137 ? 0.128 2.667 -8.842 1.00 86.19 137 ILE A CA 1
ATOM 1059 C C . ILE A 1 137 ? 0.626 1.339 -9.420 1.00 86.19 137 ILE A C 1
ATOM 1061 O O . ILE A 1 137 ? 1.655 1.325 -10.086 1.00 86.19 137 ILE A O 1
ATOM 1065 N N . PHE A 1 138 ? -0.100 0.232 -9.224 1.00 83.62 138 PHE A N 1
ATOM 1066 C CA . PHE A 1 138 ? 0.223 -1.035 -9.883 1.00 83.62 138 PHE A CA 1
ATOM 1067 C C . PHE A 1 138 ? 0.166 -0.904 -11.408 1.00 83.62 138 PHE A C 1
ATOM 1069 O O . PHE A 1 138 ? 1.116 -1.298 -12.079 1.00 83.62 138 PHE A O 1
ATOM 1076 N N . LEU A 1 139 ? -0.908 -0.316 -11.945 1.00 86.38 139 LEU A N 1
ATOM 1077 C CA . LEU A 1 139 ? -1.034 -0.058 -13.380 1.00 86.38 139 LEU A CA 1
ATOM 1078 C C . LEU A 1 139 ? 0.117 0.817 -13.882 1.00 86.38 139 LEU A C 1
ATOM 1080 O O . LEU A 1 139 ? 0.776 0.439 -14.842 1.00 86.38 139 LEU A O 1
ATOM 1084 N N . ALA A 1 140 ? 0.423 1.920 -13.194 1.00 85.50 140 ALA A N 1
ATOM 1085 C CA . ALA A 1 140 ? 1.547 2.785 -13.541 1.00 85.50 140 ALA A CA 1
ATOM 1086 C C . ALA A 1 140 ? 2.887 2.030 -13.528 1.00 85.50 140 ALA A C 1
ATOM 1088 O O . ALA A 1 140 ? 3.668 2.154 -14.466 1.00 85.50 140 ALA A O 1
ATOM 1089 N N . ALA A 1 141 ? 3.140 1.204 -12.510 1.00 84.00 141 ALA A N 1
ATOM 1090 C CA . ALA A 1 141 ? 4.361 0.411 -12.411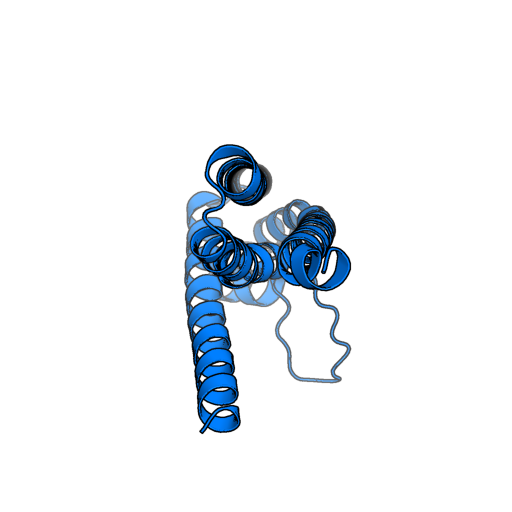 1.00 84.00 141 ALA A CA 1
ATOM 1091 C C . ALA A 1 141 ? 4.475 -0.630 -13.535 1.00 84.00 141 ALA A C 1
ATOM 1093 O O . ALA A 1 141 ? 5.554 -0.791 -14.097 1.00 84.00 141 ALA A O 1
ATOM 1094 N N . VAL A 1 142 ? 3.379 -1.308 -13.895 1.00 84.88 142 VAL A N 1
ATOM 1095 C CA . VAL A 1 142 ? 3.344 -2.245 -15.032 1.00 84.88 142 VAL A CA 1
ATOM 1096 C C . VAL A 1 142 ? 3.568 -1.504 -16.345 1.00 84.88 142 VAL A C 1
ATOM 1098 O O . VAL A 1 142 ? 4.367 -1.963 -17.156 1.00 84.88 142 VAL A O 1
ATOM 1101 N N . THR A 1 143 ? 2.935 -0.345 -16.539 1.00 85.44 143 THR A N 1
ATOM 1102 C CA . THR A 1 143 ? 3.163 0.500 -17.715 1.00 85.44 143 THR A CA 1
ATOM 1103 C C . THR A 1 143 ? 4.630 0.882 -17.818 1.00 85.44 143 THR A C 1
ATOM 1105 O O . THR A 1 143 ? 5.229 0.633 -18.855 1.00 85.44 143 THR A O 1
ATOM 1108 N N . VAL A 1 144 ? 5.244 1.38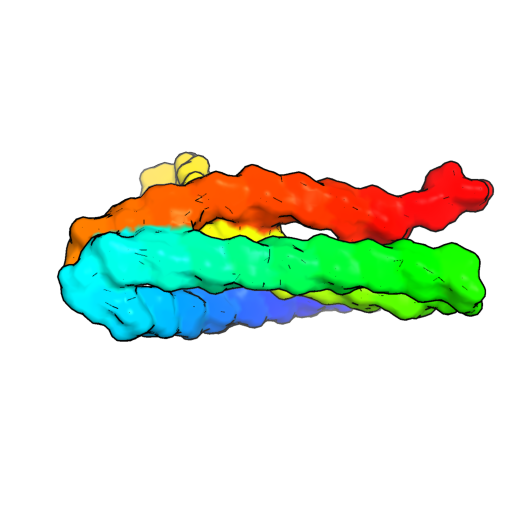6 -16.739 1.00 82.50 144 VAL A N 1
ATOM 1109 C CA . VAL A 1 144 ? 6.685 1.685 -16.697 1.00 82.50 144 VAL A CA 1
ATOM 1110 C C . VAL A 1 144 ? 7.503 0.442 -17.038 1.00 82.50 144 VAL A C 1
ATOM 1112 O O . VAL A 1 144 ? 8.456 0.526 -17.798 1.00 82.50 144 VAL A O 1
ATOM 1115 N N . LEU A 1 145 ? 7.131 -0.735 -16.537 1.00 81.69 145 LEU A N 1
ATOM 1116 C CA . LEU A 1 145 ? 7.870 -1.971 -16.782 1.00 81.69 145 LEU A CA 1
ATOM 1117 C C . LEU A 1 145 ? 7.810 -2.400 -18.259 1.00 81.69 145 LEU A C 1
ATOM 1119 O O . LEU A 1 145 ? 8.846 -2.738 -18.835 1.00 81.69 145 LEU A O 1
ATOM 1123 N N . VAL A 1 146 ? 6.633 -2.309 -18.883 1.00 82.44 146 VAL A N 1
ATOM 1124 C CA . VAL A 1 146 ? 6.365 -2.745 -20.266 1.00 82.44 146 VAL A CA 1
ATOM 1125 C C . VAL A 1 146 ? 6.713 -1.673 -21.307 1.00 82.44 146 VAL A C 1
ATOM 1127 O O . VAL A 1 146 ? 7.004 -2.023 -22.445 1.00 82.44 146 VAL A O 1
ATOM 1130 N N . TRP A 1 147 ? 6.794 -0.392 -20.928 1.00 79.69 147 TRP A N 1
ATOM 1131 C CA . TRP A 1 147 ? 6.996 0.763 -21.822 1.00 79.69 147 TRP A CA 1
ATOM 1132 C C . TRP A 1 147 ? 8.122 0.589 -22.851 1.00 79.69 147 TRP A C 1
ATOM 1134 O O . TRP A 1 147 ? 8.006 1.020 -23.990 1.00 79.69 147 TRP A O 1
ATOM 1144 N N . HIS A 1 148 ? 9.196 -0.109 -22.481 1.00 67.38 148 HIS A N 1
ATOM 1145 C CA . HIS A 1 148 ? 10.326 -0.356 -23.386 1.00 67.38 148 HIS A CA 1
ATOM 1146 C C . HIS A 1 148 ? 9.996 -1.306 -24.532 1.00 67.38 148 HIS A C 1
ATOM 1148 O O . HIS A 1 148 ? 10.480 -1.114 -25.635 1.00 67.38 148 HIS A O 1
ATOM 1154 N N . HIS A 1 149 ? 9.169 -2.320 -24.273 1.00 65.88 149 HIS A N 1
ATOM 1155 C CA . HIS A 1 149 ? 8.732 -3.260 -25.305 1.00 65.88 149 HIS A CA 1
ATOM 1156 C C . HIS A 1 149 ? 7.687 -2.644 -26.242 1.00 65.88 149 HIS A C 1
ATOM 1158 O O . HIS A 1 149 ? 7.381 -3.235 -27.263 1.00 65.88 149 HIS A O 1
ATOM 1164 N N . LEU A 1 150 ? 7.104 -1.496 -25.878 1.00 62.66 150 LEU A N 1
ATOM 1165 C CA . LEU A 1 150 ? 6.188 -0.747 -26.742 1.00 62.66 150 LEU A CA 1
ATOM 1166 C C . LEU A 1 150 ? 6.915 0.294 -27.604 1.00 62.66 150 LEU A C 1
ATOM 1168 O O . LEU A 1 150 ? 6.331 0.796 -28.560 1.00 62.66 150 LEU A O 1
ATOM 1172 N N . ARG A 1 151 ? 8.150 0.664 -27.238 1.00 65.88 151 ARG A N 1
ATOM 1173 C CA . ARG A 1 151 ? 8.947 1.694 -27.925 1.00 65.88 151 ARG A CA 1
ATOM 1174 C C . ARG A 1 151 ? 9.975 1.114 -28.9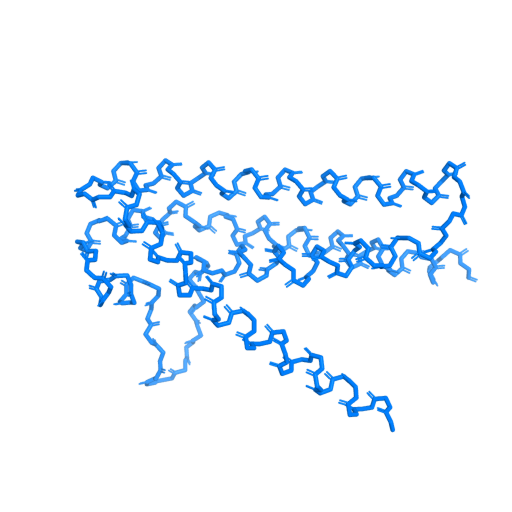05 1.00 65.88 151 ARG A C 1
ATOM 1176 O O . ARG A 1 151 ? 10.447 1.867 -29.753 1.00 65.88 151 ARG A O 1
ATOM 1183 N N . ASN A 1 152 ? 10.299 -0.173 -28.772 1.00 52.59 152 ASN A N 1
ATOM 1184 C CA . ASN A 1 152 ? 11.152 -0.958 -29.673 1.00 52.59 152 ASN A CA 1
ATOM 1185 C C . ASN A 1 152 ? 10.306 -1.970 -30.437 1.00 52.59 152 ASN A C 1
ATOM 1187 O O . ASN A 1 152 ? 10.661 -2.248 -31.600 1.00 52.59 152 ASN A O 1
#

Sequence (152 aa):
MLIALVVAGAAWAWWARRRMQKRQLAWLVRAAGASARRGAIITAMSQSLAAFVAVVVLAFSVWVEEAHRVFWLRMPLAVLVIAIYVPYAAVLAPVRVNVKNLRRTPQRRMVESGARPDVADAIARAGRPFALIGSLIFLAAVTVLVWHHLRN

Foldseek 3Di:
DVVVVVVVVVVVLVVVLVVCLLVVLLVLQVQCPQHLVSSLVVLLVVLVVLLVVLVVLQVVLVVCCVPPVPPVSNQVSLVCSVSPNLSVLCSLAQPPPPPPDD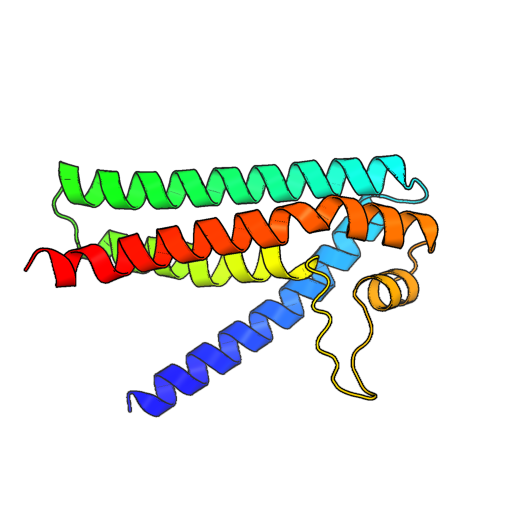DDTQLNSSVVSVHDSSNSVSNSVSSHVSNVSSVVSNVSSVCSNCVVVVVD

Solvent-accessible surface area (backbone atoms only — not comparable to full-atom values): 8061 Å² total; per-residue (Å²): 111,70,67,59,51,52,52,50,50,52,52,48,53,51,50,52,47,56,53,49,46,54,52,49,51,56,46,48,43,61,73,18,56,95,37,32,68,49,17,22,51,55,40,39,52,54,51,52,51,52,50,50,50,45,51,50,49,50,52,48,29,52,49,44,30,74,77,66,66,43,64,79,57,29,50,59,46,30,48,47,39,51,70,48,50,33,56,58,26,49,57,39,29,81,76,77,69,87,57,94,84,83,72,82,49,69,46,57,53,35,36,76,70,72,31,53,68,64,31,24,51,29,30,39,58,44,24,40,66,38,32,56,52,26,50,53,52,40,51,51,34,50,47,64,61,48,47,62,77,74,75,108

Radius of gyration: 17.58 Å; Cα contacts (8 Å, |Δi|>4): 150; chains: 1; bounding box: 39×35×52 Å

pLDDT: mean 76.26, std 12.18, range [34.66, 91.69]